Protein AF-A0A960LQ93-F1 (afdb_monomer)

Foldseek 3Di:
DDDDDDDPDDPDPDDPPPDDDDPPVPDPDPDDDDDDPDPLCVQVVCVVVVVQEEEEAEAQFLCPVVLSCVVRHNHPYYHYYYDAPDDDPRHPVSVVSNCVSPVD

Structure (mmCIF, N/CA/C/O backbone):
data_AF-A0A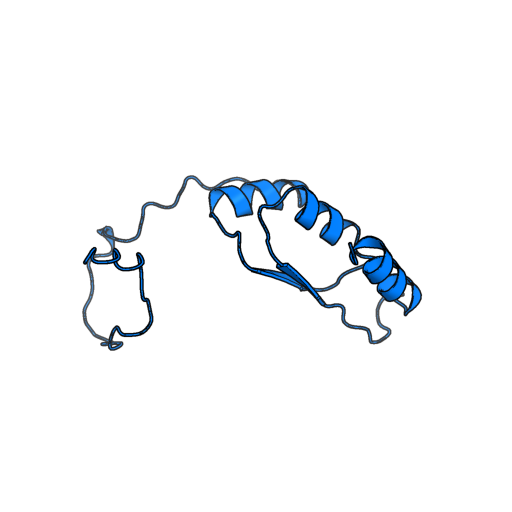960LQ93-F1
#
_entry.id   AF-A0A960LQ93-F1
#
loop_
_atom_site.group_PDB
_atom_site.id
_atom_site.type_symbol
_atom_site.label_atom_id
_atom_site.label_alt_id
_atom_site.label_comp_id
_atom_site.label_asym_id
_atom_site.label_entity_id
_atom_site.label_seq_id
_atom_site.pdbx_PDB_ins_code
_atom_site.Cartn_x
_atom_site.Cartn_y
_atom_site.Cartn_z
_atom_site.occupancy
_atom_site.B_iso_or_equiv
_atom_site.auth_seq_id
_atom_site.auth_comp_id
_atom_site.auth_asym_id
_atom_site.auth_atom_id
_atom_site.pdbx_PDB_model_num
ATOM 1 N N . MET A 1 1 ? -33.243 -19.617 24.936 1.00 43.41 1 MET A N 1
ATOM 2 C CA . MET A 1 1 ? -33.126 -19.340 23.486 1.00 43.41 1 MET A CA 1
ATOM 3 C C . MET A 1 1 ? -32.937 -17.837 23.329 1.00 43.41 1 MET A C 1
ATOM 5 O O . MET A 1 1 ? -33.859 -17.100 23.636 1.00 43.41 1 MET A O 1
ATOM 9 N N . SER A 1 2 ? -31.720 -17.382 23.015 1.00 52.78 2 SER A N 1
ATOM 10 C CA . SER A 1 2 ? -31.364 -15.952 22.985 1.00 52.78 2 SER A CA 1
ATOM 11 C C . SER A 1 2 ? -31.525 -15.399 21.568 1.00 52.78 2 SER A C 1
ATOM 13 O O . SER A 1 2 ? -30.957 -15.956 20.627 1.00 52.78 2 SER A O 1
ATOM 15 N N . ALA A 1 3 ? -32.329 -14.347 21.408 1.00 49.06 3 ALA A N 1
ATOM 16 C CA . ALA A 1 3 ? -32.551 -13.685 20.127 1.00 49.06 3 ALA A CA 1
ATOM 17 C C . ALA A 1 3 ? -31.292 -12.903 19.714 1.00 49.06 3 ALA A C 1
ATOM 19 O O . ALA A 1 3 ? -30.785 -12.078 20.474 1.00 49.06 3 ALA A O 1
ATOM 20 N N . ARG A 1 4 ? -30.772 -13.162 18.507 1.00 52.78 4 ARG A N 1
ATOM 21 C CA . ARG A 1 4 ? -29.674 -12.370 17.933 1.00 52.78 4 ARG A CA 1
ATOM 22 C C . ARG A 1 4 ? -30.175 -10.953 17.610 1.00 52.78 4 ARG A C 1
ATOM 24 O O . ARG A 1 4 ? -31.236 -10.839 16.998 1.00 52.78 4 ARG A O 1
ATOM 31 N N . PRO A 1 5 ? -29.425 -9.890 17.944 1.00 58.50 5 PRO A N 1
ATOM 32 C CA . PRO A 1 5 ? -29.761 -8.542 17.502 1.00 58.50 5 PRO A CA 1
ATOM 33 C C . PRO A 1 5 ? -29.583 -8.420 15.980 1.00 58.50 5 PRO A C 1
ATOM 35 O O . PRO A 1 5 ? -28.618 -8.939 15.414 1.00 58.50 5 PRO A O 1
ATOM 38 N N . ALA A 1 6 ? -30.532 -7.749 15.323 1.00 55.75 6 ALA A N 1
ATOM 39 C CA . ALA A 1 6 ? -30.500 -7.497 13.886 1.00 55.75 6 ALA A CA 1
ATOM 40 C C . ALA A 1 6 ? -29.296 -6.609 13.501 1.00 55.75 6 ALA A C 1
ATOM 42 O O . ALA A 1 6 ? -28.926 -5.716 14.271 1.00 55.75 6 ALA A O 1
ATOM 43 N N . PRO A 1 7 ? -28.667 -6.831 12.330 1.00 53.69 7 PRO A N 1
ATOM 44 C CA . PRO A 1 7 ? -27.559 -6.002 11.876 1.00 53.69 7 PRO A CA 1
ATOM 45 C C . PRO A 1 7 ? -28.036 -4.563 11.634 1.00 53.69 7 PRO A C 1
ATOM 47 O O . PRO A 1 7 ? -29.137 -4.356 11.117 1.00 53.69 7 PRO A O 1
ATOM 50 N N . PRO A 1 8 ? -27.216 -3.553 11.967 1.00 59.28 8 PRO A N 1
ATOM 51 C CA . PRO A 1 8 ? -27.554 -2.186 11.644 1.00 59.28 8 PRO A CA 1
ATOM 52 C C . PRO A 1 8 ? -27.370 -2.031 10.126 1.00 59.28 8 PRO A C 1
ATOM 54 O O . PRO A 1 8 ? -26.269 -2.204 9.607 1.00 59.28 8 PRO A O 1
ATOM 57 N N . PHE A 1 9 ? -28.469 -1.715 9.440 1.00 51.97 9 PHE A N 1
ATOM 58 C CA . PHE A 1 9 ? -28.560 -1.311 8.030 1.00 51.97 9 PHE A CA 1
ATOM 59 C C . PHE A 1 9 ? -28.553 -2.447 6.985 1.00 51.97 9 PHE A C 1
ATOM 61 O O . PHE A 1 9 ? -27.531 -2.784 6.389 1.00 51.97 9 PHE A O 1
ATOM 68 N N . THR A 1 10 ? -29.743 -2.965 6.670 1.00 44.75 10 THR A N 1
ATOM 69 C CA . THR A 1 10 ? -30.037 -3.610 5.381 1.00 44.75 10 THR A CA 1
ATOM 70 C C . THR A 1 10 ? -30.516 -2.524 4.414 1.00 44.75 10 THR A C 1
ATOM 72 O O . THR A 1 10 ? -31.625 -2.016 4.542 1.00 44.75 10 THR A O 1
ATOM 75 N N . LEU A 1 11 ? -29.668 -2.122 3.465 1.00 51.88 11 LEU A N 1
ATOM 76 C CA . LEU A 1 11 ? -29.961 -1.067 2.479 1.00 51.88 11 LEU A CA 1
ATOM 77 C C . LEU A 1 11 ? -30.563 -1.643 1.181 1.00 51.88 11 LEU A C 1
ATOM 79 O O . LEU A 1 11 ? -30.366 -1.081 0.112 1.00 51.88 11 LEU A O 1
ATOM 83 N N . LEU A 1 12 ? -31.232 -2.799 1.249 1.00 48.41 12 LEU A N 1
ATOM 84 C CA . LEU A 1 12 ? -31.635 -3.553 0.053 1.00 48.41 12 LEU A CA 1
ATOM 85 C C . LEU A 1 12 ? -33.148 -3.717 -0.151 1.00 48.41 12 LEU A C 1
ATOM 87 O O . LEU A 1 12 ? -33.532 -4.144 -1.231 1.00 48.41 12 LEU A O 1
ATOM 91 N N . ASP A 1 13 ? -34.000 -3.292 0.790 1.00 47.72 13 ASP A N 1
ATOM 92 C CA . ASP A 1 13 ? -35.458 -3.513 0.685 1.00 47.72 13 ASP A CA 1
ATOM 93 C C . ASP A 1 13 ? -36.308 -2.231 0.696 1.00 47.72 13 ASP A C 1
ATOM 95 O O . ASP A 1 13 ? -37.525 -2.286 0.874 1.00 47.72 13 ASP A O 1
ATOM 99 N N . LEU A 1 14 ? -35.712 -1.050 0.508 1.00 47.59 14 LEU A N 1
ATOM 100 C CA . LEU A 1 14 ? -36.510 0.170 0.368 1.00 47.59 14 LEU A CA 1
ATOM 101 C C . LEU A 1 14 ? -37.072 0.249 -1.059 1.00 47.59 14 LEU A C 1
ATOM 103 O O . LEU A 1 14 ? -36.288 0.398 -2.000 1.00 47.59 14 LEU A O 1
ATOM 107 N N . PRO A 1 15 ? -38.406 0.201 -1.260 1.00 43.69 15 PRO A N 1
ATOM 108 C CA . PRO A 1 15 ? -38.972 0.511 -2.560 1.00 43.69 15 PRO A CA 1
ATOM 109 C C . PRO A 1 15 ? -38.595 1.952 -2.899 1.00 43.69 15 PRO A C 1
ATOM 111 O O . PRO A 1 15 ? -38.934 2.888 -2.170 1.00 43.69 15 PRO A O 1
ATOM 114 N N . LEU A 1 16 ? -37.869 2.121 -4.001 1.00 46.66 16 LEU A N 1
ATOM 115 C CA . LEU A 1 16 ? -37.460 3.411 -4.544 1.00 46.66 16 LEU A CA 1
ATOM 116 C C . LEU A 1 16 ? -38.714 4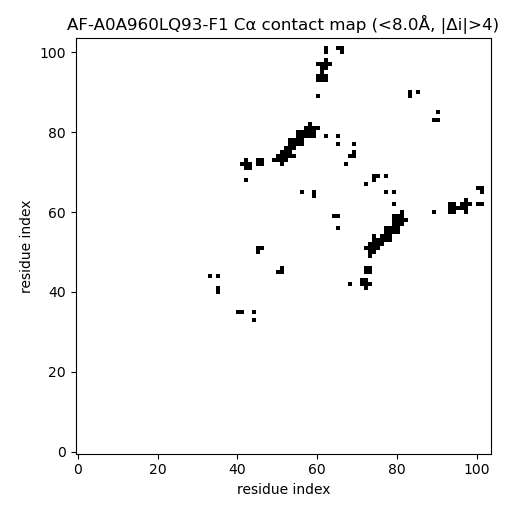.158 -5.032 1.00 46.66 16 LEU A C 1
ATOM 118 O O . LEU A 1 16 ? -39.063 4.147 -6.209 1.00 46.66 16 LEU A O 1
ATOM 122 N N . LYS A 1 17 ? -39.448 4.782 -4.106 1.00 48.47 17 LYS A N 1
ATOM 123 C CA . LYS A 1 17 ? -40.520 5.727 -4.426 1.00 48.47 17 LYS A CA 1
ATOM 124 C C . LYS A 1 17 ? -39.878 7.054 -4.807 1.00 48.47 17 LYS A C 1
ATOM 126 O O . LYS A 1 17 ? -39.581 7.895 -3.964 1.00 48.47 17 LYS A O 1
ATOM 131 N N . ILE A 1 18 ? -39.652 7.219 -6.104 1.00 52.28 18 ILE A N 1
ATOM 132 C CA . ILE A 1 18 ? -39.322 8.504 -6.715 1.00 52.28 18 ILE A CA 1
ATOM 133 C C . ILE A 1 18 ? -40.561 9.392 -6.546 1.00 52.28 18 ILE A C 1
ATOM 135 O O . ILE A 1 18 ? -41.558 9.179 -7.230 1.00 52.28 18 ILE A O 1
ATOM 139 N N . GLY A 1 19 ? -40.537 10.338 -5.600 1.00 47.22 19 GLY A N 1
ATOM 140 C CA . GLY A 1 19 ? -41.610 11.338 -5.507 1.00 47.22 19 GLY A CA 1
ATOM 141 C C . GLY A 1 19 ? -42.020 11.871 -4.134 1.00 47.22 19 GLY A C 1
ATOM 142 O O . GLY A 1 19 ? -43.090 12.460 -4.047 1.00 47.22 19 GLY A O 1
ATOM 143 N N . SER A 1 20 ? -41.231 11.732 -3.067 1.00 50.44 20 SER A N 1
ATOM 144 C CA . SER A 1 20 ? -41.500 12.491 -1.834 1.00 50.44 20 SER A CA 1
ATOM 145 C C . SER A 1 20 ? -40.246 13.208 -1.360 1.00 50.44 20 SER A C 1
ATOM 147 O O . SER A 1 20 ? -39.258 12.570 -0.999 1.00 50.44 20 SER A O 1
ATOM 149 N N . THR A 1 21 ? -40.292 14.539 -1.367 1.00 54.06 21 THR A N 1
ATOM 150 C CA . THR A 1 21 ? -39.295 15.431 -0.771 1.00 54.06 21 THR A CA 1
ATOM 151 C C . THR A 1 21 ? -39.143 15.114 0.713 1.00 54.06 21 THR A C 1
ATOM 153 O O . THR A 1 21 ? -39.938 15.560 1.538 1.00 54.06 21 THR A O 1
ATOM 156 N N . LEU A 1 22 ? -38.126 14.325 1.054 1.00 51.69 22 LEU A N 1
ATOM 157 C CA . LEU A 1 22 ? -37.676 14.195 2.432 1.00 51.69 22 LEU A CA 1
ATOM 158 C C . LEU A 1 22 ? -36.966 15.499 2.835 1.00 51.69 22 LEU A C 1
ATOM 160 O O . LEU A 1 22 ? -36.188 16.034 2.038 1.00 51.69 22 LEU A O 1
ATOM 164 N N . PRO A 1 23 ? -37.204 16.034 4.045 1.00 47.69 23 PRO A N 1
ATOM 165 C CA . PRO A 1 23 ? -36.478 17.197 4.527 1.00 47.69 23 PRO A CA 1
ATOM 166 C C . PRO A 1 23 ? -34.981 16.871 4.592 1.00 47.69 23 PRO A C 1
ATOM 168 O O . PRO A 1 23 ? -34.549 15.949 5.287 1.00 47.69 23 PRO A O 1
ATOM 171 N N . VAL A 1 24 ? -34.184 17.668 3.874 1.00 53.31 24 VAL A N 1
ATOM 172 C CA . VAL A 1 24 ? -32.714 17.569 3.735 1.00 53.31 24 VAL A CA 1
ATOM 173 C C . VAL A 1 24 ? -31.974 17.667 5.087 1.00 53.31 24 VAL A C 1
ATOM 175 O O . VAL A 1 24 ? -30.767 17.463 5.161 1.00 53.31 24 VAL A O 1
ATOM 178 N N . SER A 1 25 ? -32.678 17.913 6.197 1.00 54.28 25 SER A N 1
ATOM 179 C CA . SER A 1 25 ? -32.096 18.054 7.536 1.00 54.28 25 SER A CA 1
ATOM 180 C C . SER A 1 25 ? -31.723 16.736 8.227 1.00 54.28 25 SER A C 1
ATOM 182 O O . SER A 1 25 ? -31.276 16.769 9.370 1.00 54.28 25 SER A O 1
ATOM 184 N N . THR A 1 26 ? -31.915 15.581 7.582 1.00 51.62 26 THR A N 1
ATOM 185 C CA . THR A 1 26 ? -31.546 14.263 8.141 1.00 51.62 26 THR A CA 1
ATOM 186 C C . THR A 1 26 ? -30.349 13.614 7.453 1.00 51.62 26 THR A C 1
ATOM 188 O O . THR A 1 26 ? -29.943 12.519 7.843 1.0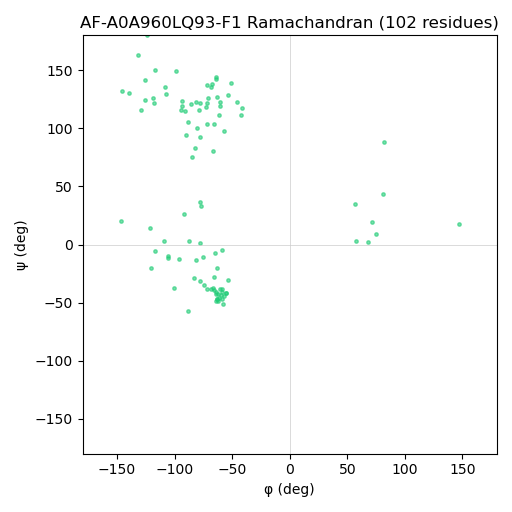0 51.62 26 THR A O 1
ATOM 191 N N . LEU A 1 27 ? -29.725 14.290 6.479 1.00 53.84 27 LEU A N 1
ATOM 192 C CA . LEU A 1 27 ? -28.432 13.840 5.978 1.00 53.84 27 LEU A CA 1
ATOM 193 C C . LEU A 1 27 ? -27.421 13.910 7.132 1.00 53.84 27 LEU A C 1
ATOM 195 O O . LEU A 1 27 ? -27.315 14.959 7.776 1.00 53.84 27 LEU A O 1
ATOM 199 N N . PRO A 1 28 ? -26.702 12.815 7.438 1.00 54.31 28 PRO A N 1
ATOM 200 C CA . PRO A 1 28 ? -25.742 12.809 8.527 1.00 54.31 28 PRO A CA 1
ATOM 201 C C . PRO A 1 28 ? -24.767 13.970 8.337 1.00 54.31 28 PRO A C 1
ATOM 203 O O . PRO A 1 28 ? -24.206 14.152 7.254 1.00 54.31 28 PRO A O 1
ATOM 206 N N . ARG A 1 29 ? -24.610 14.773 9.400 1.00 55.34 29 ARG A N 1
ATOM 207 C CA . ARG A 1 29 ? -23.658 15.886 9.487 1.00 55.34 29 ARG A CA 1
ATOM 208 C C . ARG A 1 29 ? -22.348 15.431 8.854 1.00 55.34 29 ARG A C 1
ATOM 210 O O . ARG A 1 29 ? -21.765 14.467 9.349 1.00 55.34 29 ARG A O 1
ATOM 217 N N . ARG A 1 30 ? -21.921 16.094 7.768 1.00 59.69 30 ARG A N 1
ATOM 218 C CA . ARG A 1 30 ? -20.621 15.865 7.117 1.00 59.69 30 ARG A CA 1
ATOM 219 C C . ARG A 1 30 ? -19.593 15.725 8.240 1.00 59.69 30 ARG A C 1
ATOM 221 O O . ARG A 1 30 ? -19.389 16.679 8.994 1.00 59.69 30 ARG A O 1
ATOM 228 N N . ALA A 1 31 ? -19.044 14.522 8.424 1.00 61.41 31 ALA A N 1
ATOM 229 C CA . ALA A 1 31 ? -17.924 14.339 9.334 1.00 61.41 31 ALA A CA 1
ATOM 230 C C . ALA A 1 31 ? -16.871 15.385 8.948 1.00 61.41 31 ALA A C 1
ATOM 232 O O . ALA A 1 31 ? -16.737 15.683 7.756 1.00 61.41 31 ALA A O 1
ATOM 233 N N . ALA A 1 32 ? -16.234 16.012 9.942 1.00 60.22 32 ALA A N 1
ATOM 234 C CA . ALA A 1 32 ? -15.249 17.059 9.698 1.00 60.22 32 ALA A CA 1
ATOM 235 C C . ALA A 1 32 ? -14.307 16.592 8.584 1.00 60.22 32 ALA A C 1
ATOM 237 O O . ALA A 1 32 ? -13.764 15.492 8.667 1.00 60.22 32 ALA A O 1
ATOM 238 N N . ALA A 1 33 ? -14.223 17.375 7.506 1.00 68.19 33 ALA A N 1
ATOM 239 C CA . ALA A 1 33 ? -13.485 16.968 6.324 1.00 68.19 33 ALA A CA 1
ATOM 240 C C . ALA A 1 33 ? -12.021 16.776 6.723 1.00 68.19 33 ALA A C 1
ATOM 242 O O . ALA A 1 33 ? -11.348 17.734 7.098 1.00 68.19 33 ALA A O 1
ATOM 243 N N . MET A 1 34 ? -11.555 15.530 6.700 1.00 77.56 34 MET A N 1
ATOM 244 C CA . MET A 1 34 ? -10.150 15.232 6.911 1.00 77.56 34 MET A CA 1
ATOM 245 C C . MET A 1 34 ? -9.399 15.698 5.660 1.00 77.56 34 MET A C 1
ATOM 247 O O . MET A 1 34 ? -9.734 15.282 4.549 1.00 77.56 34 MET A O 1
ATOM 251 N N . THR A 1 35 ? -8.427 16.593 5.823 1.00 86.12 35 THR A N 1
ATOM 252 C CA . THR A 1 35 ? -7.597 17.056 4.707 1.00 86.12 35 THR A CA 1
ATOM 253 C C . THR A 1 35 ? -6.557 15.991 4.389 1.00 86.12 35 THR A C 1
ATOM 255 O O . THR A 1 35 ? -5.765 15.623 5.251 1.00 86.12 35 THR A O 1
ATOM 258 N N . ILE A 1 36 ? -6.563 15.505 3.150 1.00 88.62 36 ILE A N 1
ATOM 259 C CA . ILE A 1 36 ? -5.541 14.603 2.612 1.00 88.62 36 ILE A CA 1
ATOM 260 C C . ILE A 1 36 ? -4.508 15.488 1.922 1.00 88.62 36 ILE A C 1
ATOM 262 O O . ILE A 1 36 ? -4.852 16.209 0.985 1.00 88.62 36 ILE A O 1
ATOM 266 N N . THR A 1 37 ? -3.264 15.449 2.379 1.00 93.44 37 THR A N 1
ATOM 267 C CA . THR A 1 37 ? -2.160 16.191 1.751 1.00 93.44 37 THR A CA 1
ATOM 268 C C . THR A 1 37 ? -1.331 15.261 0.880 1.00 93.44 37 THR A C 1
ATOM 270 O O . THR A 1 37 ? -0.887 15.636 -0.203 1.00 93.44 37 THR A O 1
ATOM 273 N N . THR A 1 38 ? -1.155 14.022 1.335 1.00 94.69 38 THR A N 1
ATOM 274 C CA . THR A 1 38 ? -0.396 12.989 0.640 1.00 94.69 38 THR A CA 1
ATOM 275 C C . THR A 1 38 ? -1.189 11.691 0.586 1.00 94.69 38 THR A C 1
ATOM 277 O O . THR A 1 38 ? -2.133 11.468 1.344 1.00 94.69 38 THR A O 1
ATOM 280 N N . ARG A 1 39 ? -0.782 10.782 -0.301 1.00 92.75 39 ARG A N 1
ATOM 281 C CA . ARG A 1 39 ? -1.379 9.443 -0.361 1.00 92.75 39 ARG A CA 1
ATOM 282 C C . ARG A 1 39 ? -1.158 8.631 0.924 1.00 92.75 39 ARG A C 1
ATOM 284 O O . ARG A 1 39 ? -1.900 7.683 1.164 1.00 92.75 39 ARG A O 1
ATOM 291 N N . ASP A 1 40 ? -0.173 8.991 1.740 1.00 94.69 40 ASP A N 1
ATOM 292 C CA . ASP A 1 40 ? 0.129 8.299 2.997 1.00 94.69 40 ASP A CA 1
ATOM 293 C C . ASP A 1 40 ? -0.898 8.647 4.092 1.00 94.69 40 ASP A C 1
ATOM 295 O O . ASP A 1 40 ? -0.988 7.958 5.104 1.00 94.69 40 ASP A O 1
ATOM 299 N N . ASP A 1 41 ? -1.752 9.654 3.858 1.00 94.88 41 ASP A N 1
ATOM 300 C CA . ASP A 1 41 ? -2.885 9.990 4.729 1.00 94.88 41 ASP A CA 1
ATOM 301 C C . ASP A 1 41 ? -4.111 9.087 4.469 1.00 94.88 41 ASP A C 1
ATOM 303 O O . ASP A 1 41 ? -5.065 9.058 5.258 1.00 94.88 41 ASP A O 1
ATOM 307 N N . LEU A 1 42 ? -4.114 8.328 3.363 1.00 93.50 42 LEU A N 1
ATOM 308 C CA . LEU A 1 42 ? -5.241 7.481 2.967 1.00 93.50 42 LEU A CA 1
ATOM 309 C C . LEU A 1 42 ? -5.600 6.412 4.022 1.00 93.50 42 LEU A C 1
ATOM 311 O O . LEU A 1 42 ? -6.788 6.274 4.319 1.00 93.50 42 LEU A O 1
ATOM 315 N N . PRO A 1 43 ? -4.656 5.687 4.657 1.00 94.56 43 PRO A N 1
ATOM 316 C CA . PRO A 1 43 ? -4.982 4.734 5.722 1.00 94.56 43 PRO A CA 1
ATOM 317 C C . PRO A 1 43 ? -5.773 5.338 6.890 1.00 94.56 43 PRO A C 1
ATOM 319 O O . PRO A 1 43 ? -6.747 4.742 7.370 1.00 94.56 43 PRO A O 1
ATOM 322 N N . ALA A 1 44 ? -5.397 6.545 7.325 1.00 92.94 44 ALA A N 1
ATOM 323 C CA . ALA A 1 44 ? -6.090 7.257 8.395 1.00 92.94 44 ALA A CA 1
ATOM 324 C C . ALA A 1 44 ? -7.515 7.635 7.971 1.00 92.94 44 ALA A C 1
ATOM 326 O O . ALA A 1 44 ? -8.461 7.465 8.744 1.00 92.94 44 ALA A O 1
ATOM 327 N N . LEU A 1 45 ? -7.691 8.050 6.715 1.00 91.88 45 LEU A N 1
ATOM 328 C CA . LEU A 1 45 ? -8.999 8.371 6.154 1.00 91.88 45 LEU A CA 1
ATOM 329 C C . LEU A 1 45 ? -9.913 7.140 6.110 1.00 91.88 45 LEU A C 1
ATOM 331 O O . LEU A 1 45 ? -11.067 7.198 6.542 1.00 91.88 45 LEU A O 1
ATOM 335 N N . LEU A 1 46 ? -9.401 6.006 5.626 1.00 92.25 46 LEU A N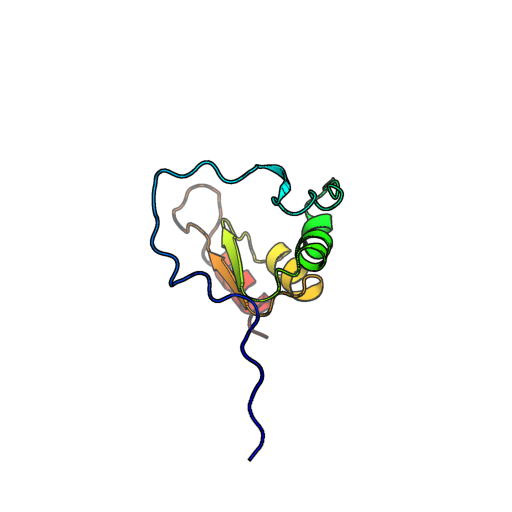 1
ATOM 336 C CA . LEU A 1 46 ? -10.157 4.752 5.572 1.00 92.25 46 LEU A CA 1
ATOM 337 C C . LEU A 1 46 ? -10.577 4.298 6.975 1.00 92.25 46 LEU A C 1
ATOM 339 O O . LEU A 1 46 ? -11.710 3.850 7.171 1.00 92.25 46 LEU A O 1
ATOM 343 N N . THR A 1 47 ? -9.699 4.479 7.962 1.00 90.75 47 THR A N 1
ATOM 344 C CA . THR A 1 47 ? -9.991 4.205 9.375 1.00 90.75 47 THR A CA 1
ATOM 345 C C . THR A 1 47 ? -11.090 5.114 9.909 1.00 90.75 47 THR A C 1
ATOM 347 O O . THR A 1 47 ? -12.060 4.625 10.492 1.00 90.75 47 THR A O 1
ATOM 350 N N . HIS A 1 48 ? -10.982 6.421 9.662 1.00 90.06 48 HIS A N 1
ATOM 351 C CA . HIS A 1 48 ? -11.966 7.415 10.083 1.00 90.06 48 HIS A CA 1
ATOM 352 C C . HIS A 1 48 ? -13.374 7.069 9.576 1.00 90.06 48 HIS A C 1
ATOM 354 O O . HIS A 1 48 ? -14.348 7.121 10.329 1.00 90.06 48 HIS A O 1
ATOM 360 N N . HIS A 1 49 ? -13.471 6.624 8.323 1.00 88.50 49 HIS A N 1
ATOM 361 C CA . HIS A 1 49 ? -14.731 6.225 7.695 1.00 88.50 49 HIS A CA 1
ATOM 362 C C . HIS A 1 49 ? -15.121 4.757 7.915 1.00 88.50 49 HIS A C 1
ATOM 364 O O . HIS A 1 49 ? -16.152 4.320 7.403 1.00 88.50 49 HIS A O 1
ATOM 370 N N . ARG A 1 50 ? -14.346 3.990 8.695 1.00 90.31 50 ARG A N 1
ATOM 371 C CA . ARG A 1 50 ? -14.585 2.562 8.977 1.00 90.31 50 ARG A CA 1
ATOM 372 C C . ARG A 1 50 ? -14.674 1.700 7.706 1.00 90.31 50 ARG A C 1
ATOM 374 O O . ARG A 1 50 ? -15.411 0.713 7.660 1.00 90.31 50 ARG A O 1
ATOM 381 N N . LEU A 1 51 ? -13.897 2.043 6.681 1.00 89.62 51 LEU A N 1
ATOM 382 C CA . LEU A 1 51 ? -13.806 1.323 5.410 1.00 89.62 51 LEU A CA 1
ATOM 383 C C . LEU A 1 51 ? -12.794 0.174 5.526 1.00 89.62 51 LEU A C 1
ATOM 385 O O . LEU A 1 51 ? -11.664 0.264 5.060 1.00 89.62 51 LEU A O 1
ATOM 389 N N . THR A 1 52 ? -13.193 -0.907 6.200 1.00 88.38 52 THR A N 1
ATOM 390 C CA . THR A 1 52 ? -12.262 -1.960 6.657 1.00 88.38 52 THR A CA 1
ATOM 391 C C . THR A 1 52 ? -12.321 -3.267 5.863 1.00 88.38 52 THR A C 1
ATOM 393 O O . THR A 1 52 ? -11.510 -4.171 6.040 1.00 88.38 52 THR A O 1
ATOM 396 N N . ARG A 1 53 ? -13.324 -3.457 5.004 1.00 88.94 53 ARG A N 1
ATOM 397 C CA . ARG A 1 53 ? -13.604 -4.797 4.463 1.00 88.94 53 ARG A CA 1
ATOM 398 C C . ARG A 1 53 ? -12.833 -5.112 3.192 1.00 88.94 53 ARG A C 1
ATOM 400 O O . ARG A 1 53 ? -12.136 -6.122 3.147 1.00 88.94 53 ARG A O 1
ATOM 407 N N . LEU A 1 54 ? -13.003 -4.284 2.172 1.00 94.06 54 LEU A N 1
ATOM 408 C CA . LEU A 1 54 ? -12.535 -4.567 0.826 1.00 94.06 54 LEU A CA 1
ATOM 409 C C . LEU A 1 54 ? -11.963 -3.299 0.205 1.00 94.06 54 LEU A C 1
ATOM 411 O O . LEU A 1 54 ? -12.622 -2.262 0.238 1.00 94.06 54 LEU A O 1
ATOM 415 N N . GLY A 1 55 ? -10.767 -3.407 -0.359 1.00 94.19 55 GLY A N 1
ATOM 416 C CA . GLY A 1 55 ? -10.155 -2.380 -1.192 1.00 94.19 55 GLY A CA 1
ATOM 417 C C . GLY A 1 55 ? -9.930 -2.898 -2.608 1.00 94.19 55 GLY A C 1
ATOM 418 O O . GLY A 1 55 ? -9.702 -4.092 -2.808 1.00 94.19 55 GLY A O 1
ATOM 419 N N . VAL A 1 56 ? -9.972 -1.989 -3.577 1.00 94.50 56 VAL A N 1
ATOM 420 C CA . VAL A 1 56 ? -9.511 -2.227 -4.947 1.00 94.50 56 VAL A CA 1
ATOM 421 C C . VAL A 1 56 ? -8.508 -1.130 -5.277 1.00 94.50 56 VAL A C 1
ATOM 423 O O . VAL A 1 56 ? -8.829 0.050 -5.148 1.00 94.50 56 VAL A O 1
ATOM 426 N N . GLU A 1 57 ? -7.303 -1.519 -5.674 1.00 93.06 57 GLU A N 1
ATOM 427 C CA . GLU A 1 57 ? -6.255 -0.621 -6.153 1.00 93.06 57 GLU A CA 1
ATOM 428 C C . GLU A 1 57 ? -6.103 -0.806 -7.662 1.00 93.06 57 GLU A C 1
ATOM 430 O O . GLU A 1 57 ? -5.979 -1.934 -8.139 1.00 93.06 57 GLU A O 1
ATOM 435 N N . LEU A 1 58 ? -6.131 0.300 -8.406 1.00 91.19 58 LEU A N 1
ATOM 436 C CA . LEU A 1 58 ? -5.965 0.315 -9.858 1.00 91.19 58 LEU A CA 1
ATOM 437 C C . LEU A 1 58 ? -4.600 0.914 -10.214 1.00 91.19 58 LEU A C 1
ATOM 439 O O . LEU A 1 58 ? -4.243 1.966 -9.685 1.00 91.19 58 LEU A O 1
ATOM 443 N N . GLY A 1 59 ? -3.881 0.283 -11.143 1.00 86.44 59 GLY A N 1
ATOM 444 C CA . GLY A 1 59 ? -2.568 0.742 -11.609 1.00 86.44 59 GLY A CA 1
ATOM 445 C C . GLY A 1 59 ? -1.426 0.346 -10.672 1.00 86.44 59 GLY A C 1
ATOM 446 O O . GLY A 1 59 ? -0.578 1.174 -10.336 1.00 86.44 59 GLY A O 1
ATOM 447 N N . VAL A 1 60 ? -1.432 -0.899 -10.189 1.00 88.12 60 VAL A N 1
ATOM 448 C CA . VAL A 1 60 ? -0.455 -1.374 -9.200 1.00 88.12 60 VAL A CA 1
ATOM 449 C C . VAL A 1 60 ? 0.934 -1.545 -9.811 1.00 88.12 60 VAL A C 1
ATOM 451 O O . VAL A 1 60 ? 1.234 -2.554 -10.435 1.00 88.12 60 VAL A O 1
ATOM 454 N N . ALA A 1 61 ? 1.824 -0.596 -9.523 1.00 85.88 61 ALA A N 1
ATOM 455 C CA . ALA A 1 61 ? 3.231 -0.646 -9.913 1.00 85.88 61 ALA A CA 1
ATOM 456 C C . ALA A 1 61 ? 4.081 -1.331 -8.826 1.00 85.88 61 ALA A C 1
ATOM 458 O O . ALA A 1 61 ? 4.493 -0.711 -7.840 1.00 85.88 61 ALA A O 1
ATOM 459 N N . GLY A 1 62 ? 4.316 -2.638 -8.957 1.00 84.38 62 GLY A N 1
ATOM 460 C CA . GLY A 1 62 ? 5.203 -3.400 -8.063 1.00 84.38 62 GLY A CA 1
ATOM 461 C C . GLY A 1 62 ? 4.715 -3.576 -6.615 1.00 84.38 62 GLY A C 1
ATOM 462 O O . GLY A 1 62 ? 5.424 -4.165 -5.802 1.00 84.38 62 GLY A O 1
ATOM 463 N N . GLY A 1 63 ? 3.525 -3.089 -6.254 1.00 90.81 63 GLY A N 1
ATOM 464 C CA . GLY A 1 63 ? 2.863 -3.391 -4.978 1.00 90.81 63 GLY A CA 1
ATOM 465 C C . GLY A 1 63 ? 3.423 -2.692 -3.732 1.00 90.81 63 GLY A C 1
ATOM 466 O O . GLY A 1 63 ? 3.024 -3.032 -2.622 1.00 90.81 63 GLY A O 1
ATOM 467 N N . ALA A 1 64 ? 4.337 -1.724 -3.869 1.00 92.56 64 ALA A N 1
ATOM 468 C CA . ALA A 1 64 ? 4.901 -1.013 -2.712 1.00 92.56 64 ALA A CA 1
ATOM 469 C C . ALA A 1 64 ? 3.835 -0.205 -1.948 1.00 92.56 64 ALA A C 1
ATOM 471 O O . ALA A 1 64 ? 3.807 -0.195 -0.719 1.00 92.56 64 ALA A O 1
ATOM 472 N N . TYR A 1 65 ? 2.928 0.451 -2.676 1.00 94.31 65 TYR A N 1
ATOM 473 C CA . TYR A 1 65 ? 1.828 1.176 -2.044 1.00 94.31 65 TYR A CA 1
ATOM 474 C C . TYR A 1 65 ? 0.744 0.230 -1.509 1.00 94.31 65 TYR A C 1
ATOM 476 O O . TYR A 1 65 ? 0.219 0.462 -0.424 1.00 94.31 65 TYR A O 1
ATOM 484 N N . SER A 1 66 ? 0.488 -0.888 -2.191 1.00 94.44 66 SER A N 1
ATOM 485 C CA . SER A 1 66 ? -0.384 -1.956 -1.691 1.00 94.44 66 SER A CA 1
ATOM 486 C C . SER A 1 66 ? 0.089 -2.493 -0.334 1.00 94.44 66 SER A C 1
ATOM 488 O O . SER A 1 66 ? -0.710 -2.641 0.587 1.00 94.44 66 SER A O 1
ATOM 490 N N . GLU A 1 67 ? 1.397 -2.731 -0.177 1.00 95.06 67 GLU A N 1
ATOM 491 C CA . GLU A 1 67 ? 2.005 -3.153 1.094 1.00 95.06 67 GLU A CA 1
ATOM 492 C C . GLU A 1 67 ? 1.830 -2.087 2.180 1.00 95.06 67 GLU A C 1
ATOM 494 O O . GLU A 1 67 ? 1.466 -2.409 3.314 1.00 95.06 67 GLU A O 1
ATOM 499 N N . HIS A 1 68 ? 2.018 -0.812 1.829 1.00 95.12 68 HIS A N 1
ATOM 500 C CA . HIS A 1 68 ? 1.743 0.297 2.736 1.00 95.12 68 HIS A CA 1
ATOM 501 C C . HIS A 1 68 ? 0.273 0.305 3.192 1.00 95.12 68 HIS A C 1
ATOM 503 O O . HIS A 1 68 ? 0.017 0.389 4.393 1.00 95.12 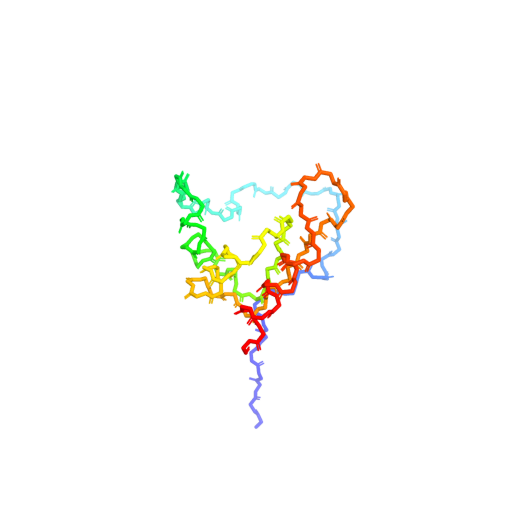68 HIS A O 1
ATOM 509 N N . LEU A 1 69 ? -0.691 0.149 2.278 1.00 94.38 69 LEU A N 1
ATOM 510 C CA . LEU A 1 69 ? -2.115 0.085 2.616 1.00 94.38 69 LEU A CA 1
ATOM 511 C C . LEU A 1 69 ? -2.442 -1.107 3.519 1.00 94.38 69 LEU A C 1
ATOM 513 O O . LEU A 1 69 ? -3.124 -0.929 4.520 1.00 94.38 69 LEU A O 1
ATOM 517 N N . LEU A 1 70 ? -1.939 -2.303 3.216 1.00 93.19 70 LEU A N 1
ATOM 518 C CA . LEU A 1 70 ? -2.186 -3.491 4.041 1.00 93.19 70 LEU A CA 1
ATOM 519 C C . LEU A 1 70 ? -1.549 -3.392 5.434 1.00 93.19 70 LEU A C 1
ATOM 521 O O . LEU A 1 70 ? -2.065 -3.980 6.380 1.00 93.19 70 LEU A O 1
ATOM 525 N N . SER A 1 71 ? -0.452 -2.643 5.568 1.00 94.56 71 SER A N 1
ATOM 526 C CA . SER A 1 71 ? 0.255 -2.477 6.844 1.00 94.56 71 SER A CA 1
ATOM 527 C C . SER A 1 71 ? -0.358 -1.400 7.743 1.00 94.56 71 SER A C 1
ATOM 529 O O . SER A 1 71 ? -0.239 -1.490 8.963 1.00 94.56 71 SER A O 1
ATOM 531 N N . HIS A 1 72 ? -1.002 -0.379 7.167 1.00 95.06 72 HIS A N 1
ATOM 532 C CA . HIS A 1 72 ? -1.442 0.809 7.913 1.00 95.06 72 HIS A CA 1
ATOM 533 C C . HIS A 1 72 ? -2.953 1.046 7.869 1.00 9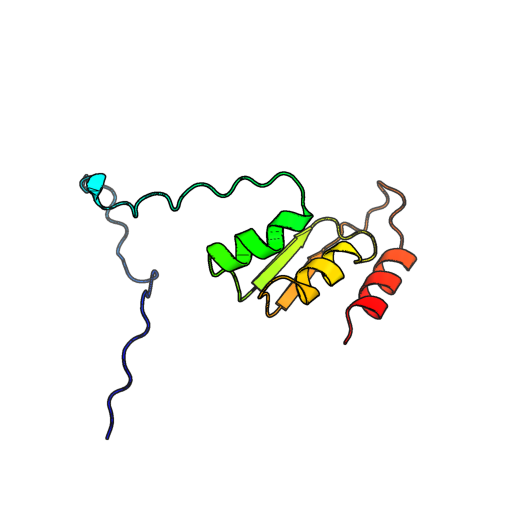5.06 72 HIS A C 1
ATOM 535 O O . HIS A 1 72 ? -3.483 1.766 8.715 1.00 95.06 72 HIS A O 1
ATOM 541 N N . ALA A 1 73 ? -3.663 0.480 6.892 1.00 92.19 73 ALA A N 1
ATOM 542 C CA . ALA A 1 73 ? -5.107 0.615 6.770 1.00 92.19 73 ALA A CA 1
ATOM 543 C C . ALA A 1 73 ? -5.810 -0.628 7.337 1.00 92.19 73 ALA A C 1
ATOM 545 O O . ALA A 1 73 ? -5.307 -1.745 7.221 1.00 92.19 73 ALA A O 1
ATOM 546 N N . PRO A 1 74 ? -7.027 -0.487 7.883 1.00 91.38 74 PRO A N 1
ATOM 547 C CA . PRO A 1 74 ? -7.784 -1.601 8.446 1.00 91.38 74 PRO A CA 1
ATOM 548 C C . PRO A 1 74 ? -8.434 -2.480 7.361 1.00 91.38 74 PRO A C 1
ATOM 550 O O . PRO A 1 74 ? -9.533 -2.980 7.574 1.00 91.38 74 PRO A O 1
ATOM 553 N N . ILE A 1 75 ? -7.813 -2.637 6.188 1.00 92.31 75 ILE A N 1
ATOM 554 C CA . ILE A 1 75 ? -8.355 -3.364 5.033 1.00 92.31 75 ILE A CA 1
ATOM 555 C C . ILE A 1 75 ? -8.119 -4.866 5.216 1.00 92.31 75 ILE A C 1
ATOM 557 O O . ILE A 1 75 ? -6.986 -5.319 5.317 1.00 92.31 75 ILE A O 1
ATOM 561 N N . ARG A 1 76 ? -9.188 -5.669 5.190 1.00 91.62 76 ARG A N 1
ATOM 562 C CA . ARG A 1 76 ? -9.074 -7.136 5.300 1.00 91.62 76 ARG A CA 1
ATOM 563 C C . ARG A 1 76 ? -8.637 -7.824 4.011 1.00 91.62 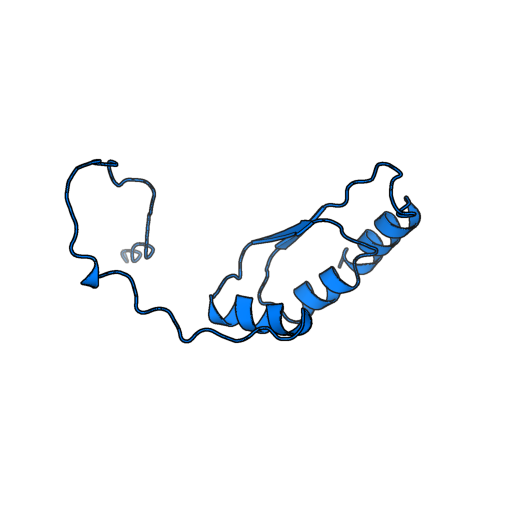76 ARG A C 1
ATOM 565 O O . ARG A 1 76 ? -8.046 -8.896 4.082 1.00 91.62 76 ARG A O 1
ATOM 572 N N . ARG A 1 77 ? -9.007 -7.279 2.851 1.00 93.12 77 ARG A N 1
ATOM 573 C CA . ARG A 1 77 ? -8.609 -7.783 1.528 1.00 93.12 77 ARG A CA 1
ATOM 574 C C . ARG A 1 77 ? -8.440 -6.623 0.559 1.00 93.12 77 ARG A C 1
ATOM 576 O O . ARG A 1 77 ? -9.337 -5.786 0.455 1.00 93.12 77 ARG A O 1
ATOM 583 N N . LEU A 1 78 ? -7.325 -6.617 -0.159 1.00 94.75 78 LEU A N 1
ATOM 584 C CA . LEU A 1 78 ? -7.017 -5.648 -1.203 1.00 94.75 78 LEU A CA 1
ATOM 585 C C . LEU A 1 78 ? -6.881 -6.394 -2.532 1.00 94.75 78 LEU A C 1
ATOM 587 O O . LEU A 1 78 ? -6.066 -7.306 -2.641 1.00 94.75 78 LEU A O 1
ATOM 591 N N . TYR A 1 79 ? -7.694 -6.028 -3.521 1.00 93.81 79 TYR A N 1
ATOM 592 C CA . TYR A 1 79 ? -7.515 -6.488 -4.894 1.00 93.81 79 TYR A CA 1
ATOM 593 C C . TYR A 1 79 ? -6.639 -5.493 -5.639 1.00 93.81 79 TYR A C 1
ATOM 595 O O . TYR A 1 79 ? -7.031 -4.347 -5.845 1.00 93.81 79 TYR A O 1
ATOM 603 N N . SER A 1 80 ? -5.463 -5.951 -6.040 1.00 90.31 80 SER A N 1
ATOM 604 C CA . SER A 1 80 ? -4.509 -5.183 -6.829 1.00 90.31 80 SER A CA 1
ATOM 605 C C . SER A 1 80 ? -4.720 -5.494 -8.306 1.00 90.31 80 SER A C 1
ATOM 607 O O . SER A 1 80 ? -4.549 -6.637 -8.726 1.00 90.31 80 SER A O 1
ATOM 609 N N . ILE A 1 81 ? -5.129 -4.494 -9.083 1.00 88.38 81 ILE A N 1
ATOM 610 C CA . ILE A 1 81 ? -5.410 -4.615 -10.515 1.00 88.38 81 ILE A CA 1
ATOM 611 C C . ILE A 1 81 ? -4.452 -3.690 -11.262 1.00 88.38 81 ILE A C 1
ATOM 613 O O . ILE A 1 81 ? -4.408 -2.491 -10.993 1.00 88.38 81 ILE A O 1
ATOM 617 N N . ASP A 1 82 ? -3.713 -4.228 -12.227 1.00 83.50 82 ASP A N 1
ATOM 618 C CA . ASP A 1 82 ? -2.909 -3.429 -13.151 1.00 83.50 82 ASP A CA 1
ATOM 619 C C . ASP A 1 82 ? -3.264 -3.769 -14.600 1.00 83.50 82 ASP A C 1
ATOM 621 O O . ASP A 1 82 ? -3.540 -4.924 -14.939 1.00 83.50 82 ASP A O 1
ATOM 625 N N . ALA A 1 83 ? -3.295 -2.748 -15.454 1.00 72.19 83 ALA A N 1
ATOM 626 C CA . ALA A 1 83 ? -3.516 -2.928 -16.878 1.00 72.19 83 ALA A CA 1
ATOM 627 C C . ALA A 1 83 ? -2.192 -3.347 -17.520 1.00 72.19 83 ALA A C 1
ATOM 629 O O . ALA A 1 83 ? -1.326 -2.528 -17.802 1.00 72.19 83 ALA A O 1
ATOM 630 N N . TRP A 1 84 ? -2.058 -4.645 -17.777 1.00 63.81 84 TRP A N 1
ATOM 631 C CA . TRP A 1 84 ? -0.844 -5.258 -18.321 1.00 63.81 84 TRP A CA 1
ATOM 632 C C . TRP A 1 84 ? -0.467 -4.809 -19.750 1.00 63.81 84 TRP A C 1
ATOM 634 O O . TRP A 1 84 ? 0.585 -5.165 -20.275 1.00 63.81 84 TRP A O 1
ATOM 644 N N . SER A 1 85 ? -1.301 -4.047 -20.454 1.00 55.84 85 SER A N 1
ATOM 645 C CA . SER A 1 85 ? -1.069 -3.764 -21.871 1.00 55.84 85 SER A CA 1
ATOM 646 C C . SER A 1 85 ? -0.075 -2.620 -22.092 1.00 55.84 85 SER A C 1
ATOM 648 O O . SER A 1 85 ? -0.491 -1.491 -22.329 1.00 55.84 85 SER A O 1
ATOM 650 N N . GLY A 1 86 ? 1.226 -2.925 -22.044 1.00 56.69 86 GLY A N 1
ATOM 651 C CA . GLY A 1 86 ? 2.286 -2.324 -22.873 1.00 56.69 86 GLY A CA 1
ATOM 652 C C . GLY A 1 86 ? 2.513 -0.804 -22.854 1.00 56.69 86 GLY A C 1
ATOM 653 O O . GLY A 1 86 ? 3.375 -0.344 -23.595 1.00 56.69 86 GLY A O 1
ATOM 654 N N . ASP A 1 87 ? 1.797 -0.015 -22.054 1.00 54.81 87 ASP A N 1
ATOM 655 C CA . ASP A 1 87 ? 1.745 1.441 -22.258 1.00 54.81 87 ASP A CA 1
ATOM 656 C C . ASP A 1 87 ? 2.738 2.243 -21.395 1.00 54.81 87 ASP A C 1
ATOM 658 O O . ASP A 1 87 ? 2.943 3.424 -21.651 1.00 54.81 87 ASP A O 1
ATOM 662 N N . ARG A 1 88 ? 3.389 1.666 -20.365 1.00 57.91 88 ARG A N 1
ATOM 663 C CA . ARG A 1 88 ? 4.213 2.469 -19.418 1.00 57.91 88 ARG A CA 1
ATOM 664 C C . ARG A 1 88 ? 5.458 1.799 -18.823 1.00 57.91 88 ARG A C 1
ATOM 666 O O . ARG A 1 88 ? 5.953 2.242 -17.792 1.00 57.91 88 ARG A O 1
ATOM 673 N N . GLY A 1 89 ? 5.983 0.741 -19.443 1.00 58.38 89 GLY A N 1
ATOM 674 C CA . GLY A 1 89 ? 7.144 0.017 -18.893 1.00 58.38 89 GLY A CA 1
ATOM 675 C C . GLY A 1 89 ? 6.824 -0.810 -17.640 1.00 58.38 89 GLY A C 1
ATOM 676 O O . GLY A 1 89 ? 7.728 -1.161 -16.888 1.00 58.38 89 GLY A O 1
ATOM 677 N N . HIS A 1 90 ? 5.541 -1.108 -17.416 1.00 59.09 90 HIS A N 1
ATOM 678 C CA . HIS A 1 90 ? 5.107 -2.131 -16.471 1.00 59.09 90 HIS A CA 1
ATOM 679 C C . HIS A 1 90 ? 5.122 -3.477 -17.195 1.00 59.09 90 HIS A C 1
ATOM 681 O O . HIS A 1 90 ? 4.481 -3.636 -18.236 1.00 59.09 90 HIS A O 1
ATOM 687 N N . ASP A 1 91 ? 5.899 -4.420 -16.677 1.00 65.88 91 ASP A N 1
ATOM 688 C CA . ASP A 1 91 ? 6.105 -5.739 -17.262 1.00 65.88 91 ASP A CA 1
ATOM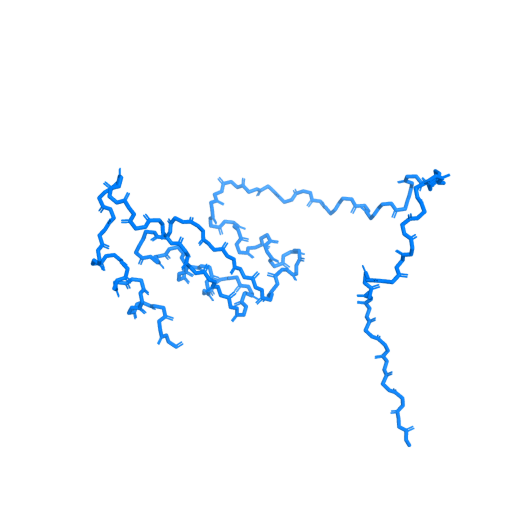 689 C C . ASP A 1 91 ? 5.756 -6.852 -16.260 1.00 65.88 91 ASP A C 1
ATOM 691 O O . ASP A 1 91 ? 5.378 -6.613 -15.108 1.00 65.88 91 ASP A O 1
ATOM 695 N N . ILE A 1 92 ? 5.912 -8.100 -16.704 1.00 70.25 92 ILE A N 1
ATOM 696 C CA . ILE A 1 92 ? 5.706 -9.292 -15.871 1.00 70.25 92 ILE A CA 1
ATOM 697 C C . ILE A 1 92 ? 6.507 -9.264 -14.570 1.00 70.25 92 ILE A C 1
ATOM 699 O O . ILE A 1 92 ? 6.038 -9.754 -13.544 1.00 70.25 92 ILE A O 1
ATOM 703 N N . VAL A 1 93 ? 7.677 -8.622 -14.579 1.00 77.81 93 VAL A N 1
ATOM 704 C CA . VAL A 1 93 ? 8.574 -8.565 -13.426 1.00 77.81 93 VAL A CA 1
ATOM 705 C C . VAL A 1 93 ? 7.943 -7.766 -12.291 1.00 77.81 93 VAL A C 1
ATOM 707 O 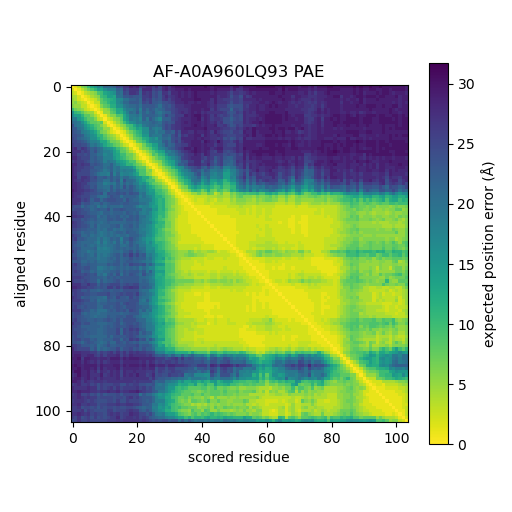O . VAL A 1 93 ? 8.090 -8.139 -11.124 1.00 77.81 93 VAL A O 1
ATOM 710 N N . GLN A 1 94 ? 7.211 -6.694 -12.599 1.00 74.94 94 GLN A N 1
ATOM 711 C CA . GLN A 1 94 ? 6.522 -5.895 -11.585 1.00 74.94 94 GLN A CA 1
ATOM 712 C C . GLN A 1 94 ? 5.315 -6.615 -10.985 1.00 74.94 94 GLN A C 1
ATOM 714 O O . GLN A 1 94 ? 5.107 -6.529 -9.771 1.00 74.94 94 GLN A O 1
ATOM 719 N N . CYS A 1 95 ? 4.559 -7.357 -11.794 1.00 77.75 95 CYS A N 1
ATOM 720 C CA . CYS A 1 95 ? 3.483 -8.199 -11.282 1.00 77.75 95 CYS A CA 1
ATOM 721 C C . CYS A 1 95 ? 4.035 -9.288 -10.355 1.00 77.75 95 CYS A C 1
ATOM 723 O O . CYS A 1 95 ? 3.608 -9.385 -9.206 1.00 77.75 95 CYS A O 1
ATOM 725 N N . ASP A 1 96 ? 5.073 -10.008 -10.789 1.00 80.81 96 ASP A N 1
ATOM 726 C CA . ASP A 1 96 ? 5.744 -11.026 -9.977 1.00 80.81 96 ASP A CA 1
ATOM 727 C C . ASP A 1 96 ? 6.302 -10.442 -8.671 1.00 80.81 96 ASP A C 1
ATOM 729 O O . ASP A 1 96 ? 6.220 -11.060 -7.606 1.00 80.81 96 ASP A O 1
ATOM 733 N N . ALA A 1 97 ? 6.879 -9.237 -8.729 1.00 83.88 97 ALA A N 1
ATOM 734 C CA . ALA A 1 97 ? 7.372 -8.535 -7.550 1.00 83.88 97 ALA A CA 1
ATOM 735 C C . ALA A 1 97 ? 6.240 -8.182 -6.576 1.00 83.88 97 ALA A C 1
ATOM 737 O O . ALA A 1 97 ? 6.407 -8.379 -5.371 1.00 83.88 97 ALA A O 1
ATOM 738 N N . ALA A 1 98 ? 5.097 -7.708 -7.080 1.00 83.12 98 ALA A N 1
ATOM 739 C CA . ALA A 1 98 ? 3.918 -7.439 -6.265 1.00 83.12 98 ALA A CA 1
ATOM 740 C C . ALA A 1 98 ? 3.384 -8.730 -5.627 1.00 83.12 98 ALA A C 1
ATOM 742 O O . ALA A 1 98 ? 3.175 -8.765 -4.416 1.00 83.12 98 ALA A O 1
ATOM 743 N N . THR A 1 99 ? 3.248 -9.816 -6.393 1.00 83.88 99 THR A N 1
ATOM 744 C CA . THR A 1 99 ? 2.801 -11.113 -5.870 1.00 83.88 99 THR A CA 1
ATOM 745 C C . THR A 1 99 ? 3.717 -11.606 -4.756 1.00 83.88 99 THR A C 1
ATOM 747 O O . THR A 1 99 ? 3.225 -11.866 -3.664 1.00 83.88 99 THR A O 1
ATOM 750 N N . ARG A 1 100 ? 5.042 -11.649 -4.966 1.00 85.94 100 ARG A N 1
ATOM 751 C CA . ARG A 1 100 ? 6.005 -12.071 -3.926 1.00 85.94 100 ARG A CA 1
ATOM 752 C C . ARG A 1 100 ? 5.951 -11.203 -2.669 1.00 85.94 100 ARG A C 1
ATOM 754 O O . ARG A 1 100 ? 6.121 -11.711 -1.565 1.00 85.94 100 ARG A O 1
ATOM 761 N N . ARG A 1 101 ? 5.758 -9.892 -2.833 1.00 87.12 101 ARG A N 1
ATOM 762 C CA . ARG A 1 101 ? 5.684 -8.935 -1.720 1.00 87.12 101 ARG A CA 1
ATOM 763 C C . ARG A 1 101 ? 4.425 -9.143 -0.874 1.00 87.12 101 ARG A C 1
ATOM 765 O O . ARG A 1 101 ? 4.490 -9.008 0.346 1.00 87.12 101 ARG A O 1
ATOM 772 N N . LEU A 1 102 ? 3.303 -9.467 -1.517 1.00 85.56 102 LEU A N 1
ATOM 773 C CA . LEU A 1 102 ? 1.968 -9.425 -0.912 1.00 85.56 102 LEU A CA 1
ATOM 774 C C . LEU A 1 102 ? 1.377 -10.806 -0.580 1.00 85.56 102 LEU A C 1
ATOM 776 O O . LEU A 1 102 ? 0.366 -10.866 0.113 1.00 85.56 102 LEU A O 1
ATOM 780 N N . SER A 1 103 ? 1.978 -11.911 -1.029 1.00 77.94 103 SER A N 1
ATOM 781 C CA . SER A 1 103 ? 1.477 -13.282 -0.828 1.00 77.94 103 SER A CA 1
ATOM 782 C C . SER A 1 103 ? 1.734 -13.866 0.574 1.00 77.94 103 SER A C 1
ATOM 784 O O . SER A 1 103 ? 2.052 -15.049 0.688 1.00 77.94 103 SER A O 1
ATOM 786 N N . LYS A 1 104 ? 1.660 -13.049 1.628 1.00 56.34 104 LYS A N 1
ATOM 787 C CA . LYS A 1 104 ? 1.847 -13.481 3.024 1.00 56.34 104 LYS A CA 1
ATOM 788 C C . LYS A 1 104 ? 0.563 -14.040 3.631 1.00 56.34 104 LYS A C 1
ATOM 790 O O . LYS A 1 104 ? -0.520 -13.492 3.330 1.00 56.34 104 LYS A O 1
#

Solvent-accessible surface area (backbone atoms only — not comparable to full-atom values): 6976 Å² total; per-residue (Å²): 138,84,84,78,82,78,77,90,79,80,91,81,79,74,79,85,71,87,86,70,90,70,74,79,84,71,62,76,77,77,67,80,81,78,85,71,88,50,80,83,44,46,30,59,51,34,50,77,70,63,59,31,62,73,46,77,45,78,66,54,73,40,32,62,65,56,50,49,43,61,73,64,21,65,44,75,41,73,46,77,39,57,84,73,73,78,81,76,86,63,49,72,66,34,53,53,44,20,48,71,73,64,74,120

Nearest PDB structures (foldseek):
  3qow-assembly1_A  TM=5.843E-01  e=4.012E-01  Homo sapiens
  2oap-assembly1_2  TM=4.099E-01  e=1.356E+00  Archaeoglobus fulgidus DSM 4304
  4ii7-assembly1_B  TM=3.838E-01  e=1.451E+00  Sulfolobus acidocaldarius DSM 639
  4mcj-assembly1_A  TM=2.575E-01  e=4.012E-01  Parabacteroides distasonis ATCC 8503
  4ii7-assembly1_A  TM=3.861E-01  e=2.853E+00  Sulfolobus acidocaldarius DSM 639

Radius of gyration: 19.88 Å; Cα contacts (8 Å, |Δi|>4): 91; chains: 1; bounding box: 50×37×46 Å

Mean predicted aligned error: 14.54 Å

Secondary structure (DSSP, 8-state):
-PPPPPPS---S-----TT----GGGS------PPP-SGGGHHHHHHHTT--SEEEEES-STTHHHHHHHHHS--SEEEEE---SSSSS--HHHHHHHHHHH--

Sequence (104 aa):
MSARPAPPFTLLDLPLKIGSTLPVSTLPRRAAAMTITTRDDLPALLTHHRLTRLGVELGVAGGAYSEHLLSHAPIRRLYSIDAWSGDRGHDIVQCDAATRRLSK

pLDDT: mean 74.8, std 18.25, range [43.41, 95.12]